Protein AF-A0A925USW0-F1 (afdb_monomer)

pLDDT: mean 92.55, std 8.15, range [51.28, 98.19]

Solvent-accessible surface area (backbone atoms only — not comparable to full-atom values): 4702 Å² total; per-residue (Å²): 133,63,40,52,32,41,39,35,73,34,91,58,24,90,78,36,94,83,50,34,42,26,35,41,22,52,76,78,49,75,46,69,15,59,45,77,48,75,75,49,81,58,47,79,45,77,46,81,44,98,88,74,50,75,45,72,30,40,42,32,64,16,43,79,47,74,50,95,80,37,32,36,35,38,34,68,68,76,79,86,127

Secondary structure (DSSP, 8-state):
--EEEEEEE-TTGGG-TT---EEEEETTEEEEESEEEE-S-EEEEEEE-TTS-EEEEEEEEEEEEE-TTSEEEEE------

Structure (mmCIF, N/CA/C/O backbone):
data_AF-A0A925USW0-F1
#
_entry.id   AF-A0A925USW0-F1
#
loop_
_atom_site.group_PDB
_atom_site.id
_atom_site.type_symbol
_atom_site.label_atom_id
_atom_site.label_alt_id
_atom_site.label_comp_id
_atom_site.label_asym_id
_a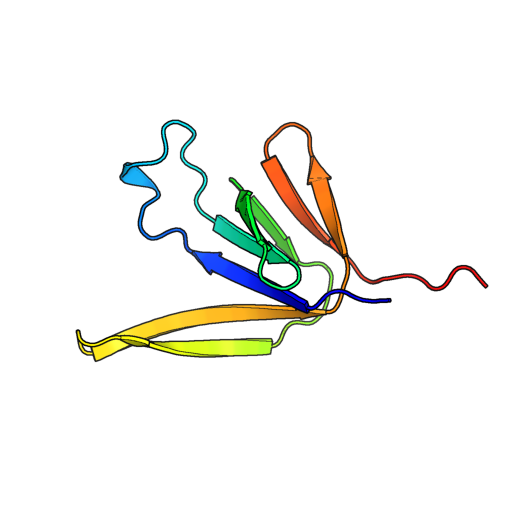tom_site.label_entity_id
_atom_site.label_seq_id
_atom_site.pdbx_PDB_ins_code
_atom_site.Cartn_x
_atom_site.Cartn_y
_atom_site.Cartn_z
_atom_site.occupancy
_atom_site.B_iso_or_equiv
_atom_site.auth_seq_id
_atom_site.auth_comp_id
_atom_site.auth_asym_id
_atom_site.auth_atom_id
_atom_site.pdbx_PDB_model_num
ATOM 1 N N . MET A 1 1 ? -17.149 -6.919 9.585 1.00 75.50 1 MET A N 1
ATOM 2 C CA . MET A 1 1 ? -16.203 -7.956 9.112 1.00 75.50 1 MET A CA 1
ATOM 3 C C . MET A 1 1 ? -14.876 -7.292 8.777 1.00 75.50 1 MET A C 1
ATOM 5 O O . MET A 1 1 ? -14.881 -6.088 8.556 1.00 75.50 1 MET A O 1
ATOM 9 N N . ALA A 1 2 ? -13.767 -8.033 8.815 1.00 88.31 2 ALA A N 1
ATOM 10 C CA . ALA A 1 2 ? -12.462 -7.523 8.398 1.00 88.31 2 ALA A CA 1
ATOM 11 C C . ALA A 1 2 ? -12.347 -7.528 6.871 1.00 88.31 2 ALA A C 1
ATOM 13 O O . ALA A 1 2 ? -12.666 -8.531 6.234 1.00 88.31 2 ALA A O 1
ATOM 14 N N . ASP A 1 3 ? -11.884 -6.417 6.312 1.00 95.88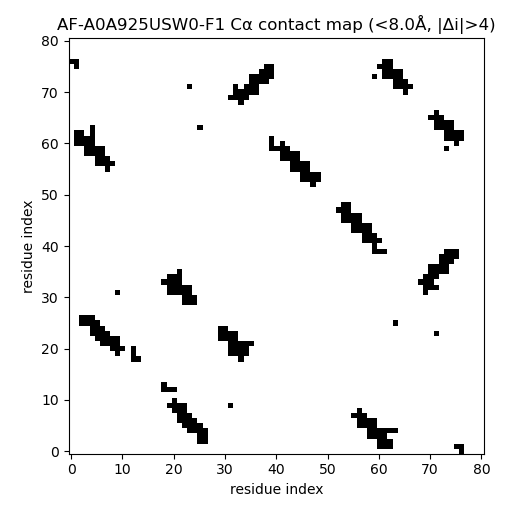 3 ASP A N 1
ATOM 15 C CA . ASP A 1 3 ? -11.628 -6.242 4.890 1.00 95.88 3 ASP A CA 1
ATOM 16 C C . ASP A 1 3 ? -10.308 -6.896 4.489 1.00 95.88 3 ASP A C 1
ATOM 18 O O . ASP A 1 3 ? -9.347 -6.944 5.268 1.00 95.88 3 ASP A O 1
ATOM 22 N N . ARG A 1 4 ? -10.245 -7.358 3.23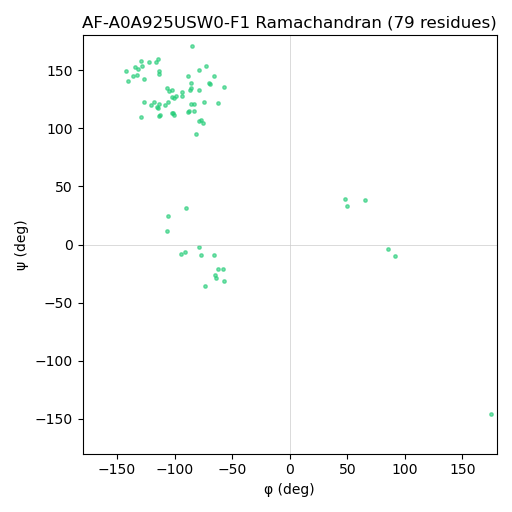7 1.00 96.00 4 ARG A N 1
ATOM 23 C CA . ARG A 1 4 ? -8.995 -7.782 2.607 1.00 96.00 4 ARG A CA 1
ATOM 24 C C . ARG A 1 4 ? -8.289 -6.543 2.067 1.00 96.00 4 ARG A C 1
ATOM 26 O O . ARG A 1 4 ? -8.790 -5.902 1.143 1.00 96.00 4 ARG A O 1
ATOM 33 N N . ILE A 1 5 ? -7.125 -6.228 2.627 1.00 98.19 5 ILE A N 1
ATOM 34 C CA . ILE A 1 5 ? -6.389 -4.996 2.337 1.00 98.19 5 ILE A CA 1
ATOM 35 C C . ILE A 1 5 ? -5.045 -5.360 1.724 1.00 98.19 5 ILE A C 1
ATOM 37 O O . ILE A 1 5 ? -4.268 -6.091 2.330 1.00 98.19 5 ILE A O 1
ATOM 41 N N . LEU A 1 6 ? -4.761 -4.855 0.530 1.00 98.00 6 LEU A N 1
ATOM 42 C CA . LEU A 1 6 ? -3.489 -5.067 -0.146 1.00 98.00 6 LEU A CA 1
ATOM 43 C C . LEU A 1 6 ? -2.742 -3.741 -0.268 1.00 98.00 6 LEU A C 1
ATOM 45 O O . LEU A 1 6 ? -3.220 -2.814 -0.916 1.00 98.00 6 LEU A O 1
ATOM 49 N N . VAL A 1 7 ? -1.571 -3.664 0.356 1.00 97.62 7 VAL A N 1
ATOM 50 C CA . VAL A 1 7 ? -0.699 -2.488 0.345 1.00 97.62 7 VAL A CA 1
ATOM 51 C C . VAL A 1 7 ? 0.447 -2.731 -0.626 1.00 97.62 7 VAL A C 1
ATOM 53 O O . VAL A 1 7 ? 1.146 -3.745 -0.544 1.00 97.62 7 VAL A O 1
ATOM 56 N N . ARG A 1 8 ? 0.634 -1.796 -1.557 1.00 96.12 8 ARG A N 1
ATOM 57 C CA . ARG A 1 8 ? 1.652 -1.864 -2.609 1.00 96.12 8 ARG A CA 1
ATOM 58 C C . ARG A 1 8 ? 2.374 -0.532 -2.741 1.00 96.12 8 ARG A C 1
ATOM 60 O O . ARG A 1 8 ? 1.789 0.521 -2.488 1.00 96.12 8 ARG A O 1
ATOM 67 N N . PHE A 1 9 ? 3.616 -0.571 -3.207 1.00 93.88 9 PHE A N 1
ATOM 68 C CA . PHE A 1 9 ? 4.311 0.646 -3.610 1.00 93.88 9 PHE A CA 1
ATOM 69 C C . PHE A 1 9 ? 3.680 1.229 -4.884 1.00 93.88 9 PHE A C 1
ATOM 71 O O . PHE A 1 9 ? 3.344 0.496 -5.820 1.00 93.88 9 PHE A O 1
ATOM 78 N N . ASN A 1 10 ? 3.513 2.549 -4.936 1.00 92.38 10 ASN A N 1
ATOM 79 C CA . ASN A 1 10 ? 3.048 3.246 -6.125 1.00 92.38 10 ASN A CA 1
ATOM 80 C C . ASN A 1 10 ? 4.223 3.468 -7.084 1.00 92.38 10 ASN A C 1
ATOM 82 O O . ASN A 1 10 ? 4.941 4.458 -6.998 1.00 92.38 10 ASN A O 1
ATOM 86 N N . THR A 1 11 ? 4.393 2.574 -8.056 1.00 87.81 11 THR A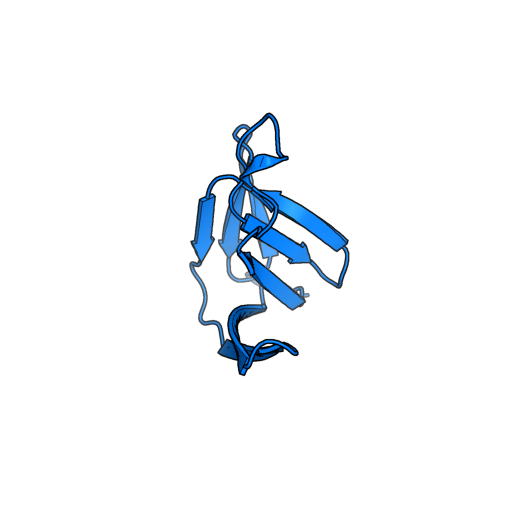 N 1
ATOM 87 C CA . THR A 1 11 ? 5.462 2.705 -9.062 1.00 87.81 11 THR A CA 1
ATOM 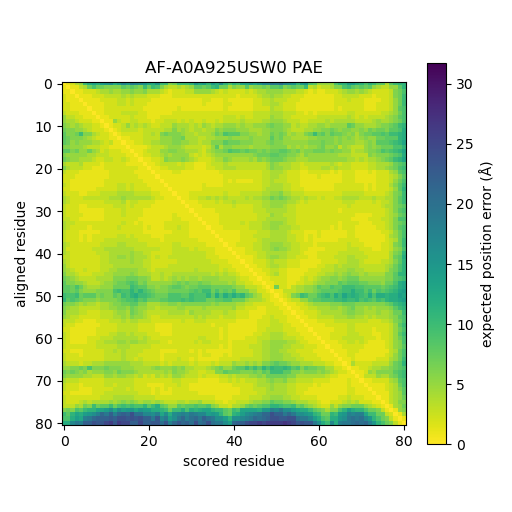88 C C . THR A 1 11 ? 5.295 3.915 -9.987 1.00 87.81 11 THR A C 1
ATOM 90 O O . THR A 1 11 ? 6.205 4.216 -10.746 1.00 87.81 11 THR A O 1
ATOM 93 N N . LYS A 1 12 ? 4.147 4.604 -9.935 1.00 88.81 12 LYS A N 1
ATOM 94 C CA . LYS A 1 12 ? 3.868 5.846 -10.671 1.00 88.81 12 LYS A CA 1
ATOM 95 C C . LYS A 1 12 ? 3.890 7.080 -9.763 1.00 88.81 12 LYS A C 1
ATOM 97 O O . LYS A 1 12 ? 3.230 8.066 -10.056 1.00 88.81 12 LYS A O 1
ATOM 102 N N . VAL A 1 13 ? 4.600 7.024 -8.633 1.00 88.75 13 VAL A N 1
ATOM 103 C CA . VAL A 1 13 ? 4.666 8.145 -7.677 1.00 88.75 13 VAL A CA 1
ATOM 104 C C . VAL A 1 13 ? 5.173 9.442 -8.317 1.00 88.75 13 VAL A C 1
ATOM 106 O O . VAL A 1 13 ? 4.729 10.512 -7.927 1.00 88.75 13 VAL A O 1
ATOM 109 N N . ALA A 1 14 ? 6.045 9.351 -9.327 1.00 87.75 14 ALA A N 1
ATOM 110 C CA . ALA A 1 14 ? 6.545 10.510 -10.068 1.00 87.75 14 ALA A CA 1
ATOM 111 C C . ALA A 1 14 ? 5.451 11.247 -10.865 1.00 87.75 14 ALA A C 1
ATOM 113 O O . ALA A 1 14 ? 5.579 12.445 -11.095 1.00 87.75 14 ALA A O 1
ATOM 114 N N . ASP A 1 15 ? 4.381 10.545 -11.250 1.00 90.75 15 ASP A N 1
ATOM 115 C CA . ASP A 1 15 ? 3.244 11.108 -11.985 1.00 90.75 15 ASP A CA 1
ATOM 116 C C . ASP A 1 15 ? 2.134 11.610 -11.042 1.00 90.75 15 ASP A C 1
ATOM 118 O O . ASP A 1 15 ? 1.143 12.183 -11.494 1.00 90.75 15 ASP A O 1
ATOM 122 N N . ASP A 1 16 ? 2.255 11.360 -9.733 1.00 88.12 16 ASP A N 1
ATOM 123 C CA . ASP A 1 16 ? 1.285 11.810 -8.741 1.00 88.12 16 ASP A CA 1
ATOM 124 C C . ASP A 1 16 ? 1.648 13.227 -8.264 1.00 88.12 16 ASP A C 1
ATOM 126 O O . ASP A 1 16 ? 2.676 13.387 -7.602 1.00 88.12 16 ASP A O 1
ATOM 130 N N . PRO A 1 17 ? 0.816 14.254 -8.528 1.00 89.38 17 PRO A N 1
ATOM 131 C CA . PRO A 1 17 ? 1.108 15.633 -8.129 1.00 89.38 17 PRO A CA 1
ATOM 132 C C . PRO A 1 17 ? 1.206 15.817 -6.610 1.00 89.38 17 PRO A C 1
ATOM 134 O O . PRO A 1 17 ? 1.819 16.773 -6.144 1.00 89.38 17 PRO A O 1
ATOM 137 N N . GLU A 1 18 ? 0.620 14.906 -5.832 1.00 91.81 18 GLU A N 1
ATOM 138 C CA . GLU A 1 18 ? 0.703 14.910 -4.373 1.00 91.81 18 GLU A CA 1
ATOM 139 C C . GLU A 1 18 ? 1.840 14.001 -3.865 1.00 91.81 18 GLU A C 1
ATOM 141 O O . GLU A 1 18 ? 2.173 14.007 -2.684 1.00 91.81 18 GLU A O 1
ATOM 146 N N . GLY A 1 19 ? 2.479 13.210 -4.731 1.00 91.06 19 GLY A N 1
ATOM 147 C CA . GLY A 1 19 ? 3.578 12.325 -4.343 1.00 91.06 19 GLY A CA 1
ATOM 148 C C . GLY A 1 19 ? 3.152 11.205 -3.387 1.00 91.06 19 GLY A C 1
ATOM 149 O O . GLY A 1 19 ? 3.887 10.862 -2.455 1.00 91.06 19 GLY A O 1
ATOM 150 N N . ARG A 1 20 ? 1.958 10.621 -3.568 1.00 94.81 20 ARG A N 1
ATOM 151 C CA . ARG A 1 20 ? 1.484 9.513 -2.725 1.00 94.81 20 ARG A CA 1
ATOM 152 C C . ARG A 1 20 ? 2.175 8.214 -3.140 1.00 94.81 20 ARG A C 1
ATOM 154 O O . ARG A 1 20 ? 1.909 7.624 -4.191 1.00 94.81 20 ARG A O 1
ATOM 161 N N . ALA A 1 21 ? 3.094 7.769 -2.290 1.00 95.81 21 ALA A N 1
ATOM 162 C CA . ALA A 1 21 ? 3.990 6.647 -2.555 1.00 95.81 21 ALA A CA 1
ATOM 163 C C . ALA A 1 21 ? 3.339 5.260 -2.423 1.00 95.81 21 ALA A C 1
ATOM 165 O O . ALA A 1 21 ? 3.959 4.264 -2.790 1.00 95.81 21 ALA A O 1
ATOM 166 N N . TRP A 1 22 ? 2.106 5.164 -1.918 1.00 97.50 22 TRP A N 1
ATOM 167 C CA . TRP A 1 22 ? 1.467 3.885 -1.609 1.00 97.50 22 TRP A CA 1
ATOM 168 C C . TRP A 1 22 ? 0.101 3.742 -2.260 1.00 97.50 22 TRP A C 1
ATOM 170 O O . TRP A 1 22 ? -0.686 4.681 -2.307 1.00 97.50 22 TRP A O 1
ATOM 180 N N . ARG A 1 23 ? -0.197 2.523 -2.709 1.00 97.56 23 ARG A N 1
ATOM 181 C CA . ARG A 1 23 ? -1.521 2.076 -3.146 1.00 97.56 23 ARG A CA 1
ATOM 182 C C . ARG A 1 23 ? -2.099 1.1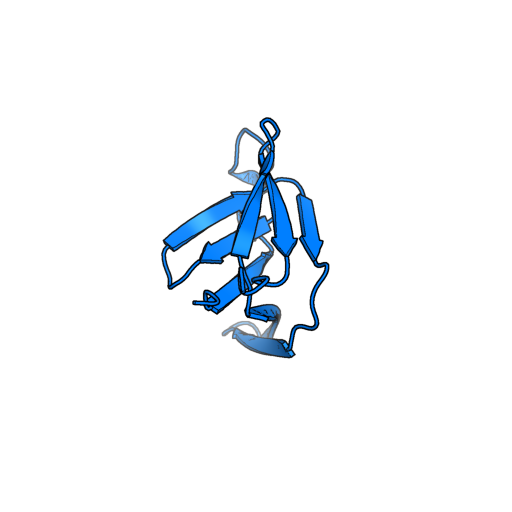73 -2.071 1.00 97.56 23 ARG A C 1
ATOM 184 O O . ARG A 1 23 ? -1.494 0.156 -1.727 1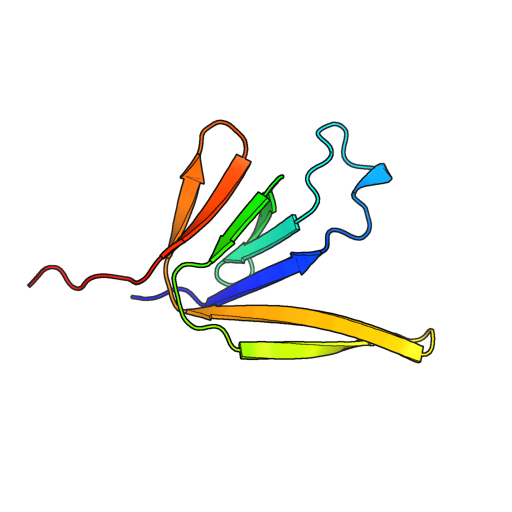.00 97.56 23 ARG A O 1
ATOM 191 N N . VAL A 1 24 ? -3.269 1.529 -1.562 1.00 98.00 24 VAL A N 1
ATOM 192 C CA . VAL A 1 24 ? -4.014 0.751 -0.572 1.00 98.00 24 VAL A CA 1
ATOM 193 C C . VAL A 1 24 ? -5.289 0.254 -1.237 1.00 98.00 24 VAL A C 1
ATOM 195 O O . VAL A 1 24 ? -6.171 1.044 -1.562 1.00 98.00 24 VAL A O 1
ATOM 198 N N . LEU A 1 25 ? -5.373 -1.053 -1.477 1.00 98.00 25 LEU A N 1
ATOM 199 C CA . LEU A 1 25 ? -6.525 -1.686 -2.110 1.00 98.00 25 LEU A CA 1
ATOM 200 C C . LEU A 1 25 ? -7.390 -2.340 -1.036 1.00 98.00 25 LEU A C 1
ATOM 202 O O . LEU A 1 25 ? -6.982 -3.344 -0.454 1.00 98.00 25 LEU A O 1
ATOM 206 N N . VAL A 1 26 ? -8.586 -1.811 -0.794 1.00 97.44 26 VAL A N 1
ATOM 207 C CA . VAL A 1 26 ? -9.558 -2.370 0.156 1.00 97.44 26 VAL A CA 1
ATOM 208 C C . VAL A 1 26 ? -10.633 -3.103 -0.634 1.00 97.44 26 VAL A C 1
ATOM 210 O O . VAL A 1 26 ? -11.364 -2.487 -1.403 1.00 97.44 26 VAL A O 1
ATOM 213 N N . ASN A 1 27 ? -10.699 -4.430 -0.498 1.00 93.50 27 ASN A N 1
ATOM 214 C CA . ASN A 1 27 ? -11.611 -5.289 -1.269 1.00 93.50 27 ASN A CA 1
ATOM 215 C C . ASN A 1 27 ? -11.556 -5.025 -2.793 1.00 93.50 27 ASN A C 1
ATOM 217 O O . ASN A 1 27 ? -12.555 -5.143 -3.494 1.00 93.50 27 ASN A O 1
ATOM 221 N N . GLY A 1 28 ? -10.374 -4.661 -3.304 1.00 91.19 28 GLY A N 1
ATOM 222 C CA . GLY A 1 28 ? -10.136 -4.363 -4.721 1.00 91.19 28 GLY A CA 1
ATOM 223 C C . GLY A 1 28 ? -10.298 -2.892 -5.123 1.00 91.19 28 GLY A C 1
ATOM 224 O O . GLY A 1 28 ? -9.872 -2.536 -6.216 1.00 91.19 28 GLY A O 1
ATOM 225 N N . VAL A 1 29 ? -10.831 -2.030 -4.252 1.00 96.38 29 VAL A N 1
ATOM 226 C CA . VAL A 1 29 ? -10.926 -0.582 -4.501 1.00 96.38 29 VAL A CA 1
ATOM 227 C C . VAL A 1 29 ? -9.622 0.094 -4.088 1.00 96.38 29 VAL A C 1
ATOM 229 O O . VAL A 1 29 ? -9.217 -0.004 -2.931 1.00 96.38 29 VAL A O 1
ATOM 232 N N . GLU A 1 30 ? -8.956 0.761 -5.030 1.00 96.94 30 GLU A N 1
ATOM 233 C CA . GLU A 1 30 ? -7.666 1.426 -4.813 1.00 96.94 30 GLU A CA 1
ATOM 234 C C . GLU A 1 30 ? -7.836 2.851 -4.263 1.00 96.94 30 GLU A C 1
ATOM 236 O O . GLU A 1 30 ? -8.688 3.620 -4.704 1.00 96.94 30 GLU A O 1
ATOM 241 N N . THR A 1 31 ? -6.986 3.224 -3.310 1.00 96.88 31 THR A N 1
ATOM 242 C CA . THR A 1 31 ? -6.801 4.605 -2.850 1.00 96.88 31 THR A CA 1
ATOM 243 C C . THR A 1 31 ? -5.318 4.859 -2.598 1.00 96.88 31 THR A C 1
ATOM 245 O O . THR A 1 31 ? -4.605 3.977 -2.112 1.00 96.88 31 THR A O 1
ATOM 248 N N . LEU A 1 32 ? -4.836 6.051 -2.953 1.00 96.81 32 LEU A N 1
ATOM 249 C CA . LEU A 1 32 ? -3.432 6.426 -2.796 1.00 96.81 32 LEU A CA 1
ATOM 250 C C . LEU A 1 32 ? -3.164 7.045 -1.417 1.00 96.81 32 LEU A C 1
ATOM 252 O O . LEU A 1 32 ? -4.005 7.763 -0.880 1.00 96.81 32 LEU A O 1
ATOM 256 N N . ALA A 1 33 ? -1.985 6.773 -0.858 1.00 97.44 33 ALA A N 1
ATOM 257 C CA . ALA A 1 33 ? -1.554 7.274 0.446 1.00 97.44 33 ALA A CA 1
ATOM 258 C C . ALA A 1 33 ? -0.099 7.766 0.420 1.00 97.44 33 ALA A C 1
ATOM 260 O O . ALA A 1 33 ? 0.753 7.160 -0.235 1.00 97.44 33 ALA A O 1
ATOM 261 N N . HIS A 1 34 ? 0.225 8.819 1.176 1.00 96.31 34 HIS A N 1
ATOM 262 C CA . HIS A 1 34 ? 1.628 9.235 1.349 1.00 96.31 34 HIS A CA 1
ATOM 263 C C . HIS A 1 34 ? 2.389 8.277 2.260 1.00 96.31 34 HIS A C 1
ATOM 265 O O . HIS A 1 34 ? 3.573 8.011 2.057 1.00 96.31 34 HIS A O 1
ATOM 271 N N . LYS A 1 35 ? 1.701 7.757 3.279 1.00 96.31 35 LYS A N 1
ATOM 272 C CA . LYS A 1 35 ? 2.250 6.853 4.288 1.00 96.31 35 LYS A CA 1
ATOM 273 C C . LYS A 1 35 ? 1.218 5.796 4.645 1.00 96.31 35 LYS A C 1
ATOM 275 O O . LYS A 1 35 ? 0.015 6.061 4.618 1.00 96.31 35 LYS A O 1
ATOM 280 N N . VAL A 1 36 ? 1.708 4.617 5.014 1.00 97.75 36 VAL A N 1
ATOM 281 C CA . VAL A 1 36 ? 0.880 3.525 5.521 1.00 97.75 36 VAL A CA 1
ATOM 282 C C . VAL A 1 36 ? 1.442 3.059 6.858 1.00 97.75 36 VAL A C 1
ATOM 284 O O . VAL A 1 36 ? 2.604 2.668 6.941 1.00 97.75 36 VAL A O 1
ATOM 287 N N . HIS A 1 37 ? 0.614 3.091 7.897 1.00 97.88 37 HIS A N 1
ATOM 288 C CA . HIS A 1 37 ? 0.891 2.478 9.190 1.00 97.88 37 HIS A CA 1
ATOM 289 C C . HIS A 1 37 ? 0.146 1.148 9.273 1.00 97.88 37 HIS A C 1
ATOM 291 O O . HIS A 1 37 ? -1.062 1.087 9.048 1.00 97.88 37 HIS A O 1
ATOM 297 N N . ILE A 1 38 ? 0.864 0.072 9.575 1.00 97.00 38 ILE A N 1
ATOM 298 C CA . ILE A 1 38 ? 0.293 -1.268 9.693 1.00 97.00 38 ILE A CA 1
ATOM 299 C C . ILE A 1 38 ? 0.387 -1.685 11.159 1.00 97.00 38 ILE A C 1
ATOM 301 O O . ILE A 1 38 ? 1.479 -1.900 11.674 1.00 97.00 38 ILE A O 1
ATOM 305 N N . GLU A 1 39 ? -0.762 -1.790 11.826 1.00 97.19 39 GLU A N 1
ATOM 306 C CA . GLU A 1 39 ? -0.869 -2.150 13.249 1.00 97.19 39 GLU A CA 1
ATOM 307 C C . GLU A 1 39 ? -1.399 -3.581 13.447 1.00 97.19 39 GLU A C 1
ATOM 309 O O . GLU A 1 39 ? -1.7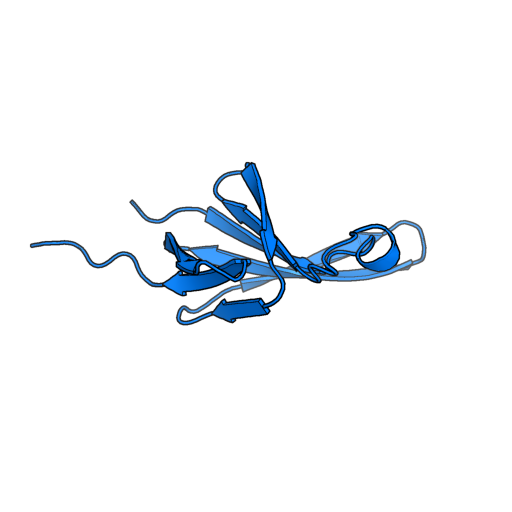89 -3.976 14.545 1.00 97.19 39 GLU A O 1
ATOM 314 N N . VAL A 1 40 ? -1.453 -4.361 12.367 1.00 95.50 40 VAL A N 1
ATOM 315 C CA . VAL A 1 40 ? -1.917 -5.751 12.358 1.00 95.50 40 VAL A CA 1
ATOM 316 C C . VAL A 1 40 ? -0.886 -6.650 11.685 1.00 95.50 40 VAL A C 1
ATOM 318 O O . VAL A 1 40 ? -0.158 -6.185 10.809 1.00 95.50 40 VAL A O 1
ATOM 321 N N . PRO A 1 41 ? -0.833 -7.947 12.028 1.00 95.88 41 PRO A N 1
ATOM 322 C CA . PRO A 1 41 ? -0.065 -8.906 11.249 1.00 95.88 41 PRO A CA 1
ATOM 323 C C . PRO A 1 41 ? -0.536 -8.926 9.789 1.00 95.88 41 PRO A C 1
ATOM 325 O O . PRO A 1 41 ? -1.739 -8.951 9.515 1.00 95.88 41 PRO A O 1
ATOM 328 N N . CYS A 1 42 ? 0.418 -8.939 8.863 1.00 96.62 42 CYS A N 1
ATOM 329 C CA . CYS A 1 42 ? 0.164 -9.052 7.432 1.00 96.62 42 CYS A CA 1
ATOM 330 C C . CYS A 1 42 ? 1.073 -10.111 6.820 1.00 96.62 42 CYS A C 1
ATOM 332 O O . CYS A 1 42 ? 2.191 -10.336 7.281 1.00 96.62 42 CYS A O 1
ATOM 334 N N . GLU A 1 43 ? 0.593 -10.735 5.755 1.00 96.94 43 GLU A N 1
ATOM 335 C CA . GLU A 1 43 ? 1.380 -11.638 4.931 1.00 96.94 43 GLU A CA 1
ATOM 336 C C . GLU A 1 43 ? 2.145 -10.829 3.884 1.00 96.94 43 GLU A C 1
ATOM 338 O O . GLU A 1 43 ? 1.580 -9.954 3.223 1.00 96.94 43 GLU A O 1
ATOM 343 N N . SER A 1 44 ? 3.425 -11.134 3.700 1.00 96.69 44 SER A N 1
ATOM 344 C CA . SER A 1 44 ? 4.183 -10.632 2.556 1.00 96.69 44 SER A CA 1
ATOM 345 C C . SER A 1 44 ? 3.910 -11.531 1.357 1.00 96.69 44 SER A C 1
ATOM 347 O O . SER A 1 44 ? 4.195 -12.726 1.407 1.00 96.69 44 SER A O 1
ATOM 349 N N . ILE A 1 45 ? 3.387 -10.964 0.274 1.00 96.00 45 ILE A N 1
ATOM 350 C CA . ILE A 1 45 ? 3.182 -11.681 -0.988 1.00 96.00 45 ILE A CA 1
ATOM 351 C C . ILE A 1 45 ? 4.093 -11.103 -2.065 1.00 96.00 45 ILE A C 1
ATOM 353 O O . ILE A 1 45 ? 4.405 -9.910 -2.052 1.00 96.00 45 ILE A O 1
ATOM 357 N N . THR A 1 46 ? 4.510 -11.945 -3.003 1.00 94.25 46 THR A N 1
ATOM 358 C CA . THR A 1 46 ? 5.374 -11.550 -4.113 1.00 94.25 46 THR A CA 1
ATOM 359 C C . THR A 1 46 ? 4.649 -11.655 -5.447 1.00 94.25 46 THR A C 1
ATOM 361 O O . THR A 1 46 ? 3.795 -12.517 -5.648 1.00 94.25 46 THR A O 1
ATOM 364 N N . GLU A 1 47 ? 4.985 -10.754 -6.363 1.00 91.44 47 GLU A N 1
ATOM 365 C CA . GLU A 1 47 ? 4.498 -10.756 -7.739 1.00 91.44 47 GLU A CA 1
ATOM 366 C C . GLU A 1 47 ? 5.708 -10.629 -8.677 1.00 91.44 47 GLU A C 1
ATOM 368 O O . GLU A 1 47 ? 6.352 -9.573 -8.689 1.00 91.44 47 GLU A O 1
ATOM 373 N N . PRO A 1 48 ? 6.071 -11.689 -9.423 1.00 91.81 48 PRO A N 1
ATOM 374 C CA . PRO A 1 48 ? 7.107 -11.590 -10.439 1.00 91.81 48 PRO A CA 1
ATOM 375 C C . PRO A 1 48 ? 6.593 -10.747 -11.606 1.00 91.81 48 PRO A C 1
ATOM 377 O O . PRO A 1 48 ? 5.449 -10.900 -12.036 1.00 91.81 48 PRO A O 1
ATOM 380 N N . ILE A 1 49 ? 7.442 -9.875 -12.141 1.00 89.44 49 ILE A N 1
ATOM 381 C CA . ILE A 1 49 ? 7.122 -9.095 -13.338 1.00 89.44 49 ILE A CA 1
ATOM 382 C C . ILE A 1 49 ? 8.034 -9.487 -14.502 1.00 89.44 49 ILE A C 1
ATOM 384 O O . ILE A 1 49 ? 9.103 -10.061 -14.311 1.00 89.44 49 ILE A O 1
ATOM 388 N N . ALA A 1 50 ? 7.604 -9.185 -15.730 1.00 85.12 50 ALA A N 1
ATOM 389 C CA . ALA A 1 50 ? 8.244 -9.657 -16.963 1.00 85.12 50 ALA A CA 1
ATOM 390 C C . ALA A 1 50 ? 9.732 -9.276 -17.108 1.00 85.12 50 ALA A C 1
ATOM 392 O O . ALA A 1 50 ? 10.456 -9.924 -17.856 1.00 85.12 50 ALA A O 1
ATOM 393 N N . THR A 1 51 ? 10.197 -8.252 -16.389 1.00 90.19 51 THR A N 1
ATOM 394 C CA . THR A 1 51 ? 11.601 -7.810 -16.365 1.00 90.19 51 THR A CA 1
ATOM 395 C C . THR A 1 51 ? 12.504 -8.677 -15.478 1.00 90.19 51 THR A C 1
ATOM 397 O O . THR A 1 51 ? 13.702 -8.424 -15.412 1.00 90.19 51 THR A O 1
ATOM 400 N N . GLY A 1 52 ? 11.958 -9.686 -14.789 1.00 90.19 52 GLY A N 1
ATOM 401 C CA . GLY A 1 52 ? 12.686 -10.519 -13.825 1.00 90.19 52 GLY A CA 1
ATOM 402 C C . GLY A 1 52 ? 12.752 -9.928 -12.412 1.00 90.19 52 GLY A C 1
ATOM 403 O O . GLY A 1 52 ? 13.248 -10.582 -11.498 1.00 90.19 52 GLY A O 1
ATOM 404 N N . GLU A 1 53 ? 12.227 -8.719 -12.206 1.00 91.38 53 GLU A N 1
ATOM 405 C CA . GLU A 1 53 ? 12.087 -8.124 -10.877 1.00 91.38 53 GLU A CA 1
ATOM 406 C C . GLU A 1 53 ? 10.958 -8.802 -10.079 1.00 91.38 53 GLU A C 1
ATOM 408 O O . GLU A 1 53 ? 9.988 -9.327 -10.636 1.00 91.38 53 GLU A O 1
ATOM 413 N N . ILE A 1 54 ? 11.065 -8.757 -8.750 1.00 90.94 54 ILE A N 1
ATOM 414 C CA . ILE A 1 54 ? 10.040 -9.261 -7.832 1.00 90.94 54 ILE A CA 1
ATOM 415 C C . ILE A 1 54 ? 9.456 -8.080 -7.066 1.00 90.94 54 ILE A C 1
ATOM 417 O O . ILE A 1 54 ? 10.164 -7.377 -6.343 1.00 90.94 54 ILE A O 1
ATOM 421 N N . LYS A 1 55 ? 8.144 -7.874 -7.189 1.00 91.88 55 LYS A N 1
ATOM 422 C CA . LYS A 1 55 ? 7.421 -6.901 -6.369 1.00 91.88 55 LYS A CA 1
ATOM 423 C C . LYS A 1 55 ? 6.985 -7.546 -5.066 1.00 91.88 55 LYS A C 1
ATOM 425 O O . LYS A 1 55 ? 6.401 -8.625 -5.073 1.00 91.88 55 LYS A O 1
ATOM 430 N N . HIS A 1 56 ? 7.228 -6.856 -3.959 1.00 93.81 56 HIS A N 1
ATOM 431 C CA . HIS A 1 56 ? 6.765 -7.254 -2.634 1.00 93.81 56 HIS A CA 1
ATOM 432 C C . HIS A 1 56 ? 5.545 -6.420 -2.236 1.00 93.81 56 HIS A C 1
ATOM 434 O O . HIS A 1 56 ? 5.548 -5.195 -2.371 1.00 93.81 56 HIS A O 1
ATOM 440 N N . HIS A 1 57 ? 4.505 -7.079 -1.732 1.00 95.81 57 HIS A N 1
ATOM 441 C CA . HIS A 1 57 ? 3.281 -6.450 -1.244 1.00 95.81 57 HIS A CA 1
ATOM 442 C C . HIS A 1 57 ? 2.931 -6.960 0.154 1.00 95.81 57 HIS A C 1
ATOM 444 O O . HIS A 1 57 ? 3.311 -8.071 0.521 1.00 95.81 57 HIS A O 1
ATOM 450 N N . PHE A 1 58 ? 2.139 -6.185 0.894 1.00 97.69 58 PHE A N 1
ATOM 451 C CA . PHE A 1 58 ? 1.597 -6.606 2.186 1.00 97.69 58 PHE A CA 1
ATOM 452 C C . PHE A 1 58 ? 0.100 -6.875 2.065 1.00 97.69 58 PHE A C 1
ATOM 454 O O . PHE A 1 58 ? -0.674 -5.987 1.707 1.00 97.69 58 PHE A O 1
ATOM 461 N N . LEU A 1 59 ? -0.308 -8.103 2.366 1.00 97.62 59 LEU A N 1
ATOM 462 C CA . LEU A 1 59 ? -1.697 -8.527 2.425 1.00 97.62 59 LEU A CA 1
ATOM 463 C C . LEU A 1 59 ? -2.148 -8.598 3.886 1.00 97.62 59 LEU A C 1
ATOM 465 O O . LEU A 1 59 ? -1.690 -9.432 4.660 1.00 97.62 59 LEU A O 1
ATOM 469 N N . CYS A 1 60 ? -3.072 -7.723 4.252 1.00 96.94 60 CYS A N 1
ATOM 470 C CA . CYS A 1 60 ? -3.572 -7.555 5.606 1.00 96.94 60 CYS A CA 1
ATOM 471 C C . CYS A 1 60 ? -5.067 -7.894 5.686 1.00 96.94 60 CYS A C 1
ATOM 473 O O . CYS A 1 60 ? -5.805 -7.792 4.698 1.00 96.94 60 CYS A O 1
ATOM 475 N N . ARG A 1 61 ? -5.539 -8.240 6.889 1.00 96.44 61 ARG A N 1
ATOM 476 C CA . ARG A 1 61 ? -6.970 -8.339 7.211 1.00 96.44 61 ARG A CA 1
ATOM 477 C C . ARG A 1 61 ? -7.308 -7.376 8.339 1.00 96.44 61 ARG A C 1
ATOM 479 O O . ARG A 1 61 ? -6.757 -7.490 9.429 1.00 96.44 61 ARG A O 1
ATOM 486 N N . GLY A 1 62 ? -8.208 -6.432 8.092 1.00 95.88 62 GLY A N 1
ATOM 487 C CA . GLY A 1 62 ? -8.516 -5.400 9.079 1.00 95.88 62 GLY A CA 1
ATOM 488 C C . GLY A 1 62 ? -9.484 -4.350 8.560 1.00 95.88 62 GLY A C 1
ATOM 489 O O . GLY A 1 62 ? -10.374 -4.653 7.779 1.00 95.88 62 GLY A O 1
ATOM 490 N N . ARG A 1 63 ? -9.313 -3.110 9.001 1.00 96.44 63 ARG A N 1
ATOM 491 C CA . ARG A 1 63 ? -10.004 -1.929 8.479 1.00 96.44 63 ARG A CA 1
ATOM 492 C C . ARG A 1 63 ? -8.976 -0.831 8.251 1.00 96.44 63 ARG A C 1
ATOM 494 O O . ARG A 1 63 ? -8.037 -0.708 9.033 1.00 96.44 63 ARG A O 1
ATOM 501 N N . VAL A 1 64 ? -9.172 -0.012 7.223 1.00 97.00 64 VAL A N 1
ATOM 502 C CA . VAL A 1 64 ? -8.342 1.180 7.003 1.00 97.00 64 VAL A CA 1
ATOM 503 C C . VAL A 1 64 ? -9.000 2.398 7.649 1.00 97.00 64 VAL A C 1
ATOM 505 O O . VAL A 1 64 ? -10.193 2.643 7.459 1.00 97.00 64 VAL A O 1
ATOM 508 N N . ARG A 1 65 ? -8.225 3.161 8.419 1.00 96.75 65 ARG A N 1
ATOM 509 C CA . ARG A 1 65 ? -8.564 4.515 8.868 1.00 96.75 65 ARG A CA 1
ATOM 510 C C . ARG A 1 65 ? -7.734 5.506 8.065 1.00 96.75 65 ARG A C 1
ATOM 512 O O . ARG A 1 65 ? -6.528 5.319 7.946 1.00 96.75 65 ARG A O 1
ATOM 519 N N . TRP A 1 66 ? -8.383 6.534 7.540 1.00 96.12 66 TRP A N 1
ATOM 520 C CA . TRP A 1 66 ? -7.734 7.576 6.752 1.00 96.12 66 TRP A CA 1
ATOM 521 C C . TRP A 1 66 ? -7.635 8.862 7.569 1.00 96.12 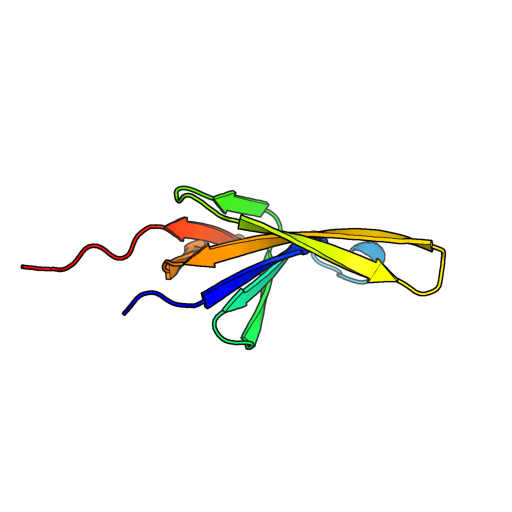66 TRP A C 1
ATOM 523 O O . TRP A 1 66 ? -8.608 9.248 8.220 1.00 96.12 66 TRP A O 1
ATOM 533 N N . SER A 1 67 ? -6.468 9.505 7.551 1.00 94.88 67 SER A N 1
ATOM 534 C CA . SER A 1 67 ? -6.309 10.879 8.035 1.00 94.88 67 SER A CA 1
ATOM 535 C C . SER A 1 67 ? -6.663 11.894 6.941 1.00 94.88 67 SER A C 1
ATOM 537 O O . SER A 1 67 ? -6.840 11.529 5.777 1.00 94.88 67 SER A O 1
ATOM 539 N N . GLN A 1 68 ? -6.739 13.175 7.314 1.00 88.31 68 GLN A N 1
ATOM 540 C CA . GLN A 1 68 ? -6.922 14.275 6.359 1.00 88.31 68 GLN A CA 1
ATOM 541 C C . GLN A 1 68 ? -5.736 14.408 5.386 1.00 88.31 68 GLN A C 1
ATOM 543 O O . GLN A 1 68 ? -5.940 14.763 4.233 1.00 88.31 68 GLN A O 1
ATOM 548 N N . ASP A 1 69 ? -4.530 14.019 5.810 1.00 91.25 69 ASP A N 1
ATOM 549 C CA . ASP A 1 69 ? -3.298 14.084 5.010 1.00 91.25 69 ASP A CA 1
ATOM 550 C C . ASP A 1 69 ? -3.037 12.800 4.204 1.00 91.25 69 ASP A C 1
ATOM 552 O O . ASP A 1 69 ? -1.890 12.385 4.056 1.00 91.25 69 ASP A O 1
ATOM 556 N N . HIS A 1 70 ? -4.083 12.089 3.769 1.00 91.50 70 HIS A N 1
ATOM 557 C CA . HIS A 1 70 ? -3.966 10.832 3.012 1.00 91.50 70 HIS A CA 1
ATOM 558 C C . HIS A 1 70 ? -2.986 9.810 3.631 1.00 91.50 70 HIS A C 1
ATOM 560 O O . HIS A 1 70 ? -2.247 9.112 2.928 1.00 91.50 70 HIS A O 1
ATOM 566 N N . VAL A 1 71 ? -2.970 9.704 4.963 1.00 96.31 71 VAL A N 1
ATOM 567 C CA . VAL A 1 71 ? -2.263 8.634 5.677 1.00 96.31 71 VAL A CA 1
ATOM 568 C C . VAL A 1 71 ? -3.242 7.499 5.941 1.00 96.31 71 VAL A C 1
ATOM 570 O O . VAL A 1 71 ? -4.323 7.721 6.490 1.00 96.31 71 VAL A O 1
ATOM 573 N N . ALA A 1 72 ? -2.856 6.282 5.561 1.00 97.38 72 ALA A N 1
ATOM 574 C CA . ALA A 1 72 ? -3.641 5.081 5.806 1.00 97.38 72 ALA A CA 1
ATOM 575 C C . ALA A 1 72 ? -3.122 4.341 7.044 1.00 97.38 72 ALA A C 1
ATOM 577 O O . ALA A 1 72 ? -1.947 3.988 7.104 1.00 97.38 72 ALA A O 1
ATOM 578 N N . THR A 1 73 ? -4.000 4.024 7.991 1.00 97.88 73 THR A N 1
ATOM 579 C CA . THR A 1 73 ? -3.679 3.141 9.122 1.00 97.88 73 THR A CA 1
ATOM 580 C C . THR A 1 73 ? -4.513 1.869 9.039 1.00 97.88 73 THR A C 1
ATOM 582 O O . THR A 1 73 ? -5.744 1.924 9.099 1.00 97.88 73 THR A O 1
ATOM 585 N N . VAL A 1 74 ? -3.855 0.717 8.905 1.00 97.06 74 VAL A N 1
ATOM 586 C CA . VAL A 1 74 ? -4.492 -0.604 8.898 1.00 97.06 74 VAL A CA 1
ATOM 587 C C . VAL A 1 74 ? -4.603 -1.111 10.332 1.00 97.06 74 VAL A C 1
ATOM 589 O O . VAL A 1 74 ? -3.591 -1.393 10.971 1.00 97.06 74 VAL A O 1
ATOM 592 N N . VAL A 1 75 ? -5.835 -1.246 10.824 1.00 96.62 75 VAL A N 1
ATOM 593 C CA . VAL A 1 75 ? -6.141 -1.629 12.211 1.00 96.62 75 VAL A CA 1
ATOM 594 C C . VAL A 1 75 ? -6.995 -2.891 12.281 1.00 96.62 75 VAL A C 1
ATOM 596 O O . VAL A 1 75 ? -7.738 -3.214 11.350 1.00 96.62 75 VAL A O 1
ATOM 599 N N . ALA A 1 76 ? -6.942 -3.594 13.413 1.00 93.62 76 ALA A N 1
ATOM 600 C CA . ALA A 1 76 ? -7.809 -4.741 13.661 1.00 93.62 76 ALA A CA 1
ATOM 601 C C . ALA A 1 76 ? -9.283 -4.309 13.754 1.00 93.62 76 ALA A C 1
ATOM 603 O O . ALA A 1 76 ? -9.610 -3.249 14.300 1.00 93.62 76 ALA A O 1
ATOM 604 N N . VAL A 1 77 ? -10.195 -5.156 13.272 1.00 88.81 77 VAL A N 1
ATOM 605 C CA . VAL A 1 77 ? -11.628 -4.977 13.531 1.00 88.81 77 VAL A CA 1
ATOM 606 C C . VAL A 1 77 ? -11.911 -5.482 14.938 1.00 88.81 77 VAL A C 1
ATOM 608 O O . VAL A 1 77 ? -11.903 -6.685 15.179 1.00 88.81 77 VAL A O 1
ATOM 611 N N . ARG A 1 78 ? -12.142 -4.567 15.882 1.00 80.62 78 ARG A N 1
ATOM 612 C CA . ARG A 1 78 ? -12.646 -4.943 17.205 1.00 80.62 78 ARG A CA 1
ATOM 613 C C . ARG A 1 78 ? -14.123 -5.305 17.066 1.00 80.62 78 ARG A C 1
ATOM 615 O O . ARG A 1 78 ? -14.902 -4.482 16.585 1.00 80.62 78 ARG A O 1
ATOM 622 N N . SER A 1 79 ? -14.499 -6.518 17.460 1.00 60.78 79 SER A N 1
ATOM 623 C CA . SER A 1 79 ? -15.906 -6.848 17.685 1.00 60.78 79 SER A CA 1
ATOM 624 C C . SER A 1 79 ? -16.416 -5.958 18.814 1.00 60.78 79 SER A C 1
ATOM 626 O O . SER A 1 79 ? -15.838 -5.959 19.900 1.00 60.78 79 SER A O 1
ATOM 628 N N . VAL A 1 80 ? -17.456 -5.171 18.549 1.00 59.00 80 VAL A N 1
ATOM 629 C CA . VAL A 1 80 ? -18.248 -4.577 19.625 1.00 59.00 80 VAL A CA 1
ATOM 630 C C . VAL A 1 80 ? -19.093 -5.728 20.160 1.00 59.00 80 VAL A C 1
ATOM 632 O O . VAL A 1 80 ? -19.968 -6.216 19.448 1.00 59.00 80 VAL A O 1
ATOM 635 N N . THR A 1 81 ? -18.710 -6.249 21.322 1.00 51.28 81 THR A N 1
ATOM 636 C CA . THR A 1 81 ? -19.538 -7.155 22.130 1.00 51.28 81 THR A CA 1
ATOM 637 C C . THR A 1 81 ? -20.677 -6.388 22.766 1.00 51.28 81 THR A C 1
ATOM 639 O O . THR A 1 81 ? -20.389 -5.263 23.240 1.00 51.28 81 THR A O 1
#

Mean predicted aligned error: 4.05 Å

Sequence (81 aa):
MADRILVRFNTKVADDPEGRAWRVLVNGVETLAHKVHIEVPCESITEPIATGEIKHHFLCRGRVRWSQDHVATVVAVRSVT

Radius of gyration: 13.44 Å; Cα contacts (8 Å, |Δi|>4): 171; chains: 1; bounding box: 32×27×39 Å

Foldseek 3Di:
DWWWKKKFFDPCLVVDPLSQGIWIATNRNTDGAVEEAEPFDWDWDWDQDPVRDIGIMTIDTADWDADPRRYTYGDHDDDPD